Protein AF-A0A9X2CT65-F1 (afdb_monomer_lite)

Foldseek 3Di:
DFDKDWDDKAWDDDPNDTDGIDTDIDGHDPDDDDDDDDDDDPDDPDDPQFPKDKDWAFAAPQQAGPVQQEREDEDPQEFEEEPVRHTDDPVVRHRFTKIFIFGDWDPDRNTYTYTNYIYGYDD

Structure (mmCIF, N/CA/C/O backbone):
data_AF-A0A9X2CT65-F1
#
_entry.id   AF-A0A9X2CT65-F1
#
loop_
_atom_site.group_PDB
_atom_site.id
_atom_site.type_symbol
_atom_site.label_atom_id
_atom_site.label_alt_id
_atom_site.label_comp_id
_atom_site.label_asym_id
_atom_site.label_entity_id
_atom_site.label_seq_id
_atom_site.pdbx_PDB_ins_code
_atom_site.Cartn_x
_atom_site.Cartn_y
_atom_site.Cartn_z
_atom_site.occupancy
_atom_site.B_iso_or_equiv
_atom_site.auth_seq_id
_atom_site.auth_comp_id
_atom_site.auth_asym_id
_atom_site.auth_atom_id
_atom_site.pdbx_PDB_model_num
ATOM 1 N N . MET A 1 1 ? -5.108 -3.538 22.852 1.00 48.62 1 MET A N 1
ATOM 2 C CA . MET A 1 1 ? -5.397 -4.417 21.686 1.00 48.62 1 MET A CA 1
ATOM 3 C C . MET 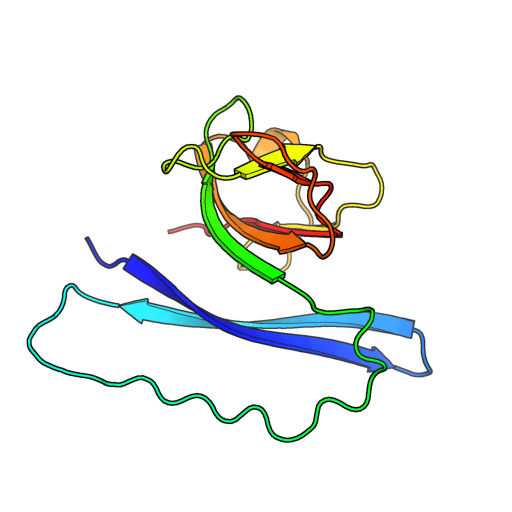A 1 1 ? -4.089 -5.068 21.253 1.00 48.62 1 MET A C 1
ATOM 5 O O . MET A 1 1 ? -3.047 -4.455 21.437 1.00 48.62 1 MET A O 1
ATOM 9 N N . SER A 1 2 ? -4.077 -6.314 20.774 1.00 40.53 2 SER A N 1
ATOM 10 C CA . SER A 1 2 ? -2.823 -6.935 20.315 1.00 40.53 2 SER A CA 1
ATOM 11 C C . SER A 1 2 ? -2.404 -6.344 18.969 1.00 40.53 2 SER A C 1
ATOM 13 O O . SER A 1 2 ? -3.123 -6.522 17.995 1.00 40.53 2 SER A O 1
ATOM 15 N N . LYS A 1 3 ? -1.256 -5.662 18.911 1.00 44.66 3 LYS A N 1
ATOM 16 C CA . LYS A 1 3 ? -0.696 -5.112 17.670 1.00 44.66 3 LYS A CA 1
ATOM 17 C C . LYS A 1 3 ? -0.023 -6.228 16.869 1.00 44.66 3 LYS A C 1
ATOM 19 O O . LYS A 1 3 ? 0.782 -6.978 17.429 1.00 44.66 3 LYS A O 1
ATOM 24 N N . LEU A 1 4 ? -0.319 -6.354 15.579 1.00 43.75 4 LEU A N 1
ATOM 25 C CA . LEU A 1 4 ? 0.442 -7.231 14.685 1.00 43.75 4 LEU A CA 1
ATOM 26 C C . LEU A 1 4 ? 1.810 -6.582 14.382 1.00 43.75 4 LEU A C 1
ATOM 28 O O . LEU A 1 4 ? 1.923 -5.360 14.399 1.00 43.75 4 LEU A O 1
ATOM 32 N N . LYS A 1 5 ? 2.866 -7.371 14.166 1.00 53.50 5 LYS A N 1
ATOM 33 C CA . LYS A 1 5 ? 4.189 -6.898 13.714 1.00 53.50 5 LYS A CA 1
ATOM 34 C C . LYS A 1 5 ? 4.706 -7.786 12.586 1.00 53.50 5 LYS A C 1
ATOM 36 O O . LYS A 1 5 ? 4.601 -9.007 12.705 1.00 53.50 5 LYS A O 1
ATOM 41 N N . LEU A 1 6 ? 5.295 -7.199 11.536 1.00 48.75 6 LEU A N 1
ATOM 42 C CA . LEU A 1 6 ? 6.055 -7.977 10.549 1.00 48.75 6 LEU A CA 1
ATOM 43 C C . LEU A 1 6 ? 7.310 -8.528 11.208 1.00 48.75 6 LEU A C 1
ATOM 45 O O . LEU A 1 6 ? 8.006 -7.789 11.902 1.00 48.75 6 LEU A O 1
ATOM 49 N N . LEU A 1 7 ? 7.619 -9.788 10.942 1.00 51.75 7 LEU A N 1
ATOM 50 C CA . LEU A 1 7 ? 8.906 -10.387 11.269 1.00 51.75 7 LEU A CA 1
ATOM 51 C C . LEU A 1 7 ? 9.759 -10.574 10.012 1.00 51.75 7 LEU A C 1
ATOM 53 O O . LEU A 1 7 ? 10.952 -10.298 10.050 1.00 51.75 7 LEU A O 1
ATOM 57 N N . ALA A 1 8 ? 9.160 -11.032 8.909 1.00 53.69 8 ALA A N 1
ATOM 58 C CA . ALA A 1 8 ? 9.871 -11.254 7.652 1.00 53.69 8 ALA A CA 1
ATOM 59 C C . ALA A 1 8 ? 8.919 -11.274 6.449 1.00 53.69 8 ALA A C 1
ATOM 61 O O . ALA A 1 8 ? 7.744 -11.611 6.590 1.00 53.69 8 ALA A O 1
ATOM 62 N N . ALA A 1 9 ? 9.452 -10.989 5.263 1.00 51.00 9 ALA A N 1
ATOM 63 C CA . ALA A 1 9 ? 8.832 -11.328 3.988 1.00 51.00 9 ALA A CA 1
ATOM 64 C C . ALA A 1 9 ? 9.898 -11.915 3.057 1.00 51.00 9 ALA A C 1
ATOM 66 O O . ALA A 1 9 ? 10.965 -11.326 2.904 1.00 51.00 9 ALA A O 1
ATOM 67 N N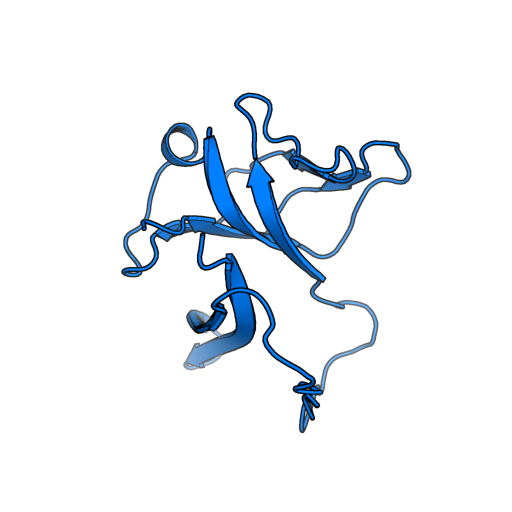 . ILE A 1 10 ? 9.633 -13.083 2.476 1.00 60.19 10 ILE A N 1
ATOM 68 C CA . ILE A 1 10 ? 10.595 -13.841 1.662 1.00 60.19 10 ILE A CA 1
ATOM 69 C C . ILE A 1 10 ? 9.963 -14.111 0.303 1.00 60.19 10 ILE A C 1
ATOM 71 O O . ILE A 1 10 ? 8.894 -14.707 0.261 1.00 60.19 10 ILE A O 1
ATOM 75 N N . SER A 1 11 ? 10.594 -13.709 -0.800 1.00 57.12 11 SER A N 1
ATOM 76 C CA . SER A 1 11 ? 10.098 -14.011 -2.148 1.00 57.12 11 SER A CA 1
ATOM 77 C C . SER A 1 11 ? 10.431 -15.450 -2.565 1.00 57.12 11 SER A C 1
ATOM 79 O O . SER A 1 11 ? 11.523 -15.958 -2.314 1.00 57.12 11 SER A O 1
ATOM 81 N N . PHE A 1 12 ? 9.492 -16.117 -3.236 1.00 61.66 12 PHE A N 1
ATOM 82 C CA . PHE A 1 12 ? 9.701 -17.407 -3.886 1.00 61.66 12 PHE A CA 1
ATOM 83 C C . PHE A 1 12 ? 9.853 -17.213 -5.390 1.00 61.66 12 PHE A C 1
ATOM 85 O O . PHE A 1 12 ? 8.976 -16.652 -6.054 1.00 61.66 12 PHE A O 1
ATOM 92 N N . MET A 1 13 ? 10.947 -17.737 -5.934 1.00 78.69 13 MET A N 1
ATOM 93 C CA . MET A 1 13 ? 11.242 -17.753 -7.364 1.00 78.69 13 MET A CA 1
ATOM 94 C C . MET A 1 13 ? 11.382 -19.204 -7.841 1.00 78.69 13 MET A C 1
ATOM 96 O O . MET A 1 13 ? 12.193 -19.951 -7.294 1.00 78.69 13 MET A O 1
ATOM 100 N N . ILE A 1 14 ? 10.647 -19.605 -8.885 1.00 68.56 14 ILE A N 1
ATOM 101 C CA . ILE A 1 14 ? 10.814 -20.913 -9.545 1.00 68.56 14 ILE A CA 1
ATOM 102 C C . ILE A 1 14 ? 11.231 -20.662 -10.992 1.00 68.56 14 ILE A C 1
ATOM 104 O O . ILE A 1 14 ? 10.489 -20.072 -11.772 1.00 68.56 14 ILE A O 1
ATOM 108 N N . GLY A 1 15 ? 12.444 -21.083 -11.359 1.00 76.69 15 GLY A N 1
ATOM 109 C CA . GLY A 1 15 ? 12.960 -20.895 -12.721 1.00 76.69 15 GLY A CA 1
ATOM 110 C C . GLY A 1 15 ? 13.144 -19.427 -13.130 1.00 76.69 15 GLY A C 1
ATOM 111 O O . GLY A 1 15 ? 13.040 -19.113 -14.310 1.00 76.69 15 GLY A O 1
ATOM 112 N N . GLY A 1 16 ? 13.381 -18.527 -12.168 1.00 71.12 16 GLY A N 1
ATOM 113 C CA . GLY A 1 16 ? 13.509 -17.083 -12.408 1.00 71.12 16 GLY A CA 1
ATOM 114 C C . GLY A 1 16 ? 12.176 -16.336 -12.525 1.00 71.12 16 GLY A C 1
ATOM 115 O O . GLY A 1 16 ? 12.179 -15.133 -12.763 1.00 71.12 16 GLY A O 1
ATOM 116 N N . ILE A 1 17 ? 11.048 -17.030 -12.348 1.00 56.94 17 ILE A N 1
ATOM 117 C CA . ILE A 1 17 ? 9.718 -16.421 -12.308 1.00 56.94 17 ILE A CA 1
ATOM 118 C C . ILE A 1 17 ? 9.337 -16.182 -10.851 1.00 56.94 17 ILE A C 1
ATOM 120 O O . ILE A 1 17 ? 9.420 -17.098 -10.028 1.00 56.94 17 ILE A O 1
ATOM 124 N N . PHE A 1 18 ? 8.893 -14.962 -10.551 1.00 65.94 18 PHE A N 1
ATOM 125 C CA . PHE A 1 18 ? 8.350 -14.604 -9.247 1.00 65.94 18 PHE A CA 1
ATOM 126 C 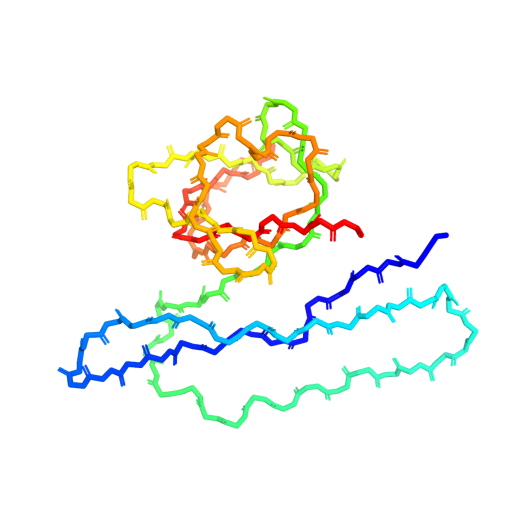C . PHE A 1 18 ? 7.020 -15.328 -9.025 1.00 65.94 18 PHE A C 1
ATOM 128 O O . PHE A 1 18 ? 6.086 -15.188 -9.811 1.00 65.94 18 PHE A O 1
ATOM 135 N N . THR A 1 19 ? 6.963 -16.135 -7.967 1.00 57.69 19 THR A N 1
ATOM 136 C CA . THR A 1 19 ? 5.827 -17.024 -7.670 1.00 57.69 19 THR A CA 1
ATOM 137 C C . THR A 1 19 ? 5.062 -16.649 -6.404 1.00 57.69 19 THR A C 1
AT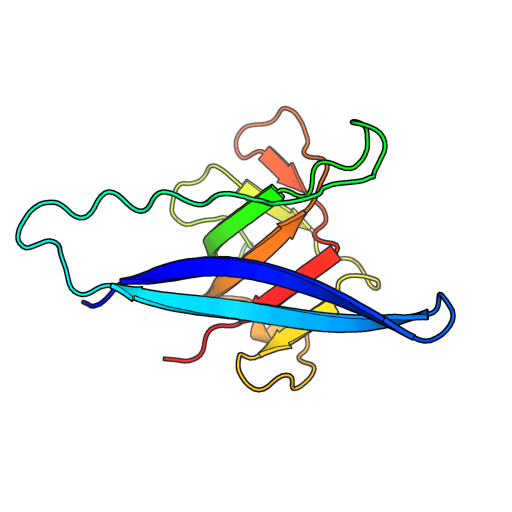OM 139 O O . THR A 1 19 ? 3.941 -17.114 -6.231 1.00 57.69 19 THR A O 1
ATOM 142 N N . GLY A 1 20 ? 5.611 -15.794 -5.537 1.00 51.66 20 GLY A N 1
ATOM 143 C CA . GLY A 1 20 ? 4.900 -15.286 -4.360 1.00 51.66 20 GLY A CA 1
ATOM 144 C C . GLY A 1 20 ? 5.833 -14.831 -3.242 1.00 51.66 20 GLY A C 1
ATOM 145 O O . GLY A 1 20 ? 7.049 -14.837 -3.413 1.00 51.66 20 GLY A O 1
ATOM 146 N N . TYR A 1 21 ? 5.266 -14.473 -2.087 1.00 64.25 21 TYR A N 1
ATOM 147 C CA . TYR A 1 21 ? 6.012 -14.206 -0.853 1.00 64.25 21 TYR A CA 1
ATOM 148 C C . TYR A 1 21 ? 5.534 -15.110 0.298 1.00 64.25 21 TYR A C 1
ATOM 150 O O . TYR A 1 21 ? 4.345 -15.401 0.407 1.00 64.25 21 TYR A O 1
ATOM 158 N N . LEU A 1 22 ? 6.445 -15.514 1.190 1.00 57.53 22 LEU A N 1
ATOM 159 C CA . LEU A 1 22 ? 6.133 -15.946 2.554 1.00 57.53 22 LEU A CA 1
ATOM 160 C C . LEU A 1 22 ? 6.197 -14.733 3.469 1.00 57.53 22 LEU A C 1
ATOM 162 O O . LEU A 1 22 ? 7.266 -14.147 3.619 1.00 57.53 22 LEU A O 1
ATOM 166 N N . VAL A 1 23 ? 5.095 -14.397 4.129 1.00 55.47 23 VAL A N 1
ATOM 167 C CA . VAL A 1 23 ? 5.051 -13.289 5.088 1.00 55.47 23 VAL A CA 1
ATOM 168 C C . VAL A 1 23 ? 4.912 -13.848 6.499 1.00 55.47 23 VAL A C 1
ATOM 170 O O . VAL A 1 23 ? 3.965 -14.563 6.815 1.00 55.47 23 VAL A O 1
ATOM 173 N N . VAL A 1 24 ? 5.892 -13.551 7.350 1.00 58.06 24 VAL A N 1
ATOM 174 C CA . VAL A 1 24 ? 5.947 -13.983 8.747 1.00 58.06 24 VAL A CA 1
ATOM 175 C C . VAL A 1 24 ? 5.537 -12.808 9.620 1.00 58.06 24 VAL A C 1
ATOM 177 O O . VAL A 1 24 ? 6.225 -11.791 9.657 1.00 58.06 24 VAL A O 1
ATOM 180 N N . VAL A 1 25 ? 4.434 -12.954 10.349 1.00 56.56 25 VAL A N 1
ATOM 181 C CA . VAL A 1 25 ? 3.893 -11.928 11.252 1.00 56.56 25 VAL A CA 1
ATOM 182 C C . VAL A 1 25 ? 3.803 -12.459 12.683 1.00 56.56 25 VAL A C 1
ATOM 184 O O . VAL A 1 25 ? 3.558 -13.644 12.900 1.00 56.56 25 VAL A O 1
ATOM 187 N N . ALA A 1 26 ? 3.973 -11.588 13.678 1.00 48.44 26 ALA A N 1
ATOM 188 C CA . ALA A 1 26 ? 3.732 -11.896 15.087 1.00 48.44 26 ALA A CA 1
ATOM 189 C C . ALA A 1 26 ? 2.576 -11.062 15.644 1.00 48.44 26 ALA A C 1
ATOM 191 O O . ALA A 1 26 ? 2.562 -9.839 15.513 1.00 48.44 26 ALA A O 1
ATOM 192 N N . LYS A 1 27 ? 1.637 -11.705 16.351 1.00 38.59 27 LYS A N 1
ATOM 193 C CA . LYS A 1 27 ? 0.665 -11.006 17.208 1.00 38.59 27 LYS A CA 1
ATOM 194 C C . LYS A 1 27 ? 1.369 -10.607 18.505 1.00 38.59 27 LYS A C 1
ATOM 196 O O . LYS A 1 27 ? 1.693 -11.454 19.335 1.00 38.59 27 LYS A O 1
ATOM 201 N N . THR A 1 28 ? 1.617 -9.314 18.686 1.00 40.06 28 THR A N 1
ATOM 202 C CA . THR A 1 28 ? 2.175 -8.776 19.931 1.00 40.06 28 THR A CA 1
ATOM 203 C C . THR A 1 28 ? 1.042 -8.324 20.845 1.00 40.06 28 THR A C 1
ATOM 205 O O . THR A 1 28 ? 0.258 -7.440 20.512 1.00 40.06 28 THR A O 1
ATOM 208 N N . LYS A 1 29 ? 0.913 -8.950 22.016 1.00 38.00 29 LYS A N 1
ATOM 209 C CA . LYS A 1 29 ? 0.108 -8.398 23.113 1.00 38.00 29 LYS A CA 1
ATOM 210 C C . LYS A 1 29 ? 0.938 -7.288 23.769 1.00 38.00 29 LYS A C 1
ATOM 212 O O . LYS A 1 29 ? 2.154 -7.439 23.859 1.00 38.00 29 LYS A O 1
ATOM 217 N N . GLU A 1 30 ? 0.304 -6.178 24.148 1.00 43.28 30 GLU A N 1
ATOM 218 C CA . GLU A 1 30 ? 0.976 -5.003 24.730 1.00 43.28 30 GLU A CA 1
ATOM 219 C C . GLU A 1 30 ? 2.015 -5.361 25.813 1.00 43.28 30 GLU A C 1
ATOM 221 O O . GLU A 1 30 ? 1.855 -6.359 26.525 1.00 43.28 30 GLU A O 1
ATOM 226 N N . PRO A 1 31 ? 3.114 -4.588 25.903 1.00 41.09 31 PRO A N 1
ATOM 227 C CA . PRO A 1 31 ? 4.392 -5.077 26.389 1.00 41.09 31 PRO A CA 1
ATOM 228 C C . PRO A 1 31 ? 4.373 -5.219 27.908 1.00 41.09 31 PRO A C 1
ATOM 230 O O . PRO A 1 31 ? 4.403 -4.236 28.642 1.00 41.09 31 PRO A O 1
ATOM 233 N N . THR A 1 32 ? 4.387 -6.457 28.392 1.00 41.94 32 THR A N 1
ATOM 234 C CA . THR A 1 32 ? 4.959 -6.744 29.710 1.00 41.94 32 THR A CA 1
ATOM 235 C C . THR A 1 32 ? 6.400 -7.168 29.464 1.00 41.94 32 THR A C 1
ATOM 237 O O . THR A 1 32 ? 6.657 -8.300 29.073 1.00 41.94 32 THR A O 1
ATOM 240 N N . GLU A 1 33 ? 7.285 -6.182 29.602 1.00 39.56 33 GLU A N 1
ATOM 241 C CA . GLU A 1 33 ? 8.728 -6.296 29.821 1.00 39.56 33 GLU A CA 1
ATOM 242 C C . GLU A 1 33 ? 9.552 -7.051 28.754 1.00 39.56 33 GLU A C 1
ATOM 244 O O . GLU A 1 33 ? 9.552 -8.273 28.646 1.00 39.56 33 GLU A O 1
ATOM 249 N N . ASN A 1 34 ? 10.311 -6.258 27.992 1.00 45.06 34 ASN A N 1
ATOM 250 C CA . ASN A 1 34 ? 11.575 -6.602 27.339 1.00 45.06 34 ASN A CA 1
ATOM 251 C C . ASN A 1 34 ? 11.606 -7.922 26.556 1.00 45.06 34 ASN A C 1
ATOM 253 O O . ASN A 1 34 ? 12.072 -8.954 27.036 1.00 45.06 34 ASN A O 1
ATOM 257 N N . LYS A 1 35 ? 11.244 -7.853 25.274 1.00 34.62 35 LYS A N 1
ATOM 258 C CA . LYS A 1 35 ? 11.828 -8.758 24.282 1.00 34.62 3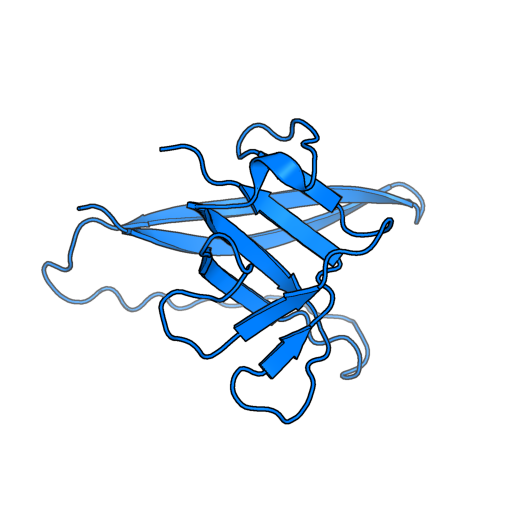5 LYS A CA 1
ATOM 259 C C . LYS A 1 35 ? 12.453 -7.929 23.176 1.00 34.62 35 LYS A C 1
ATOM 261 O O . LYS A 1 35 ? 11.755 -7.409 22.309 1.00 34.62 35 LYS A O 1
ATOM 266 N N . GLU A 1 36 ? 13.773 -7.780 23.263 1.00 26.72 36 GLU A N 1
ATOM 267 C CA . GLU A 1 36 ? 14.605 -7.517 22.094 1.00 26.72 36 GLU A CA 1
ATOM 268 C C . GLU A 1 36 ? 14.262 -8.575 21.048 1.00 26.72 36 GLU A C 1
ATOM 270 O O . GLU A 1 36 ? 14.401 -9.775 21.285 1.00 26.72 36 GLU A O 1
ATOM 275 N N . PHE A 1 37 ? 13.756 -8.130 19.904 1.00 36.81 37 PHE A N 1
ATOM 276 C CA . PHE A 1 37 ? 13.671 -8.978 18.732 1.00 36.81 37 PHE A CA 1
ATOM 277 C C . PHE A 1 37 ? 14.910 -8.680 17.888 1.00 36.81 37 PHE A C 1
ATOM 279 O O . PHE A 1 37 ? 14.958 -7.674 17.183 1.00 36.81 37 PHE A O 1
ATOM 286 N N . THR A 1 38 ? 15.939 -9.515 18.023 1.00 24.38 38 THR A N 1
ATOM 287 C CA . THR A 1 38 ? 17.113 -9.505 17.145 1.00 24.38 38 THR A CA 1
ATOM 288 C C . THR A 1 38 ? 16.785 -10.332 15.908 1.00 24.38 38 THR A C 1
ATOM 290 O O . THR A 1 38 ? 16.514 -11.525 16.023 1.00 24.38 38 THR A O 1
ATOM 293 N N . TYR A 1 39 ? 16.811 -9.710 14.732 1.00 38.88 39 TYR A N 1
ATOM 294 C CA . TYR A 1 39 ? 16.681 -10.405 13.453 1.00 38.88 39 TYR A CA 1
ATOM 295 C C . TYR A 1 39 ? 18.057 -10.422 12.782 1.00 38.88 39 TYR A C 1
ATOM 297 O O . TYR A 1 39 ? 18.600 -9.354 12.499 1.00 38.88 39 TYR A O 1
ATOM 305 N N . SER A 1 40 ? 18.636 -11.607 12.553 1.00 26.25 40 SER A N 1
ATOM 306 C CA . SER A 1 40 ? 19.722 -11.766 11.580 1.00 26.25 40 SER A CA 1
ATOM 307 C C . SER A 1 40 ? 19.091 -12.084 10.231 1.00 26.25 40 SER A C 1
ATOM 309 O O . SER A 1 40 ? 18.291 -13.009 10.097 1.00 26.25 40 SER A O 1
ATOM 311 N N . CYS A 1 41 ? 19.396 -11.257 9.240 1.00 34.50 41 CYS A N 1
ATOM 312 C CA . CYS A 1 41 ? 19.142 -11.584 7.851 1.00 34.50 41 CYS A CA 1
ATOM 313 C C . CYS A 1 41 ? 20.417 -12.260 7.355 1.00 34.50 41 CYS A C 1
ATOM 315 O O . CYS A 1 41 ? 21.419 -11.590 7.108 1.00 34.50 41 CYS A O 1
ATOM 317 N N . ASP A 1 42 ? 20.413 -13.588 7.316 1.00 28.94 42 ASP A N 1
ATOM 318 C CA . ASP A 1 42 ? 21.499 -14.330 6.699 1.00 28.94 42 ASP A CA 1
ATOM 319 C C . ASP A 1 42 ? 21.231 -14.358 5.189 1.00 28.94 42 ASP A C 1
ATOM 321 O O . ASP A 1 42 ? 20.356 -15.071 4.707 1.00 28.94 42 ASP A O 1
ATOM 325 N N . GLU A 1 43 ? 22.000 -13.521 4.486 1.00 32.03 43 GLU A N 1
ATOM 326 C CA . GLU A 1 43 ? 22.222 -13.505 3.035 1.00 32.03 43 GLU A CA 1
ATOM 327 C C . GLU A 1 43 ? 21.233 -12.688 2.168 1.00 32.03 43 GLU A C 1
ATOM 329 O O . GLU A 1 43 ? 20.270 -13.186 1.591 1.00 32.03 43 GLU A O 1
ATOM 334 N N . PHE A 1 44 ? 21.562 -11.401 1.996 1.00 35.44 44 PHE A N 1
ATOM 335 C CA . PHE A 1 44 ? 21.145 -10.578 0.857 1.00 35.44 44 PHE A CA 1
ATOM 336 C C . PHE A 1 44 ? 22.293 -10.573 -0.167 1.00 35.44 44 PHE A C 1
ATOM 338 O O . PHE A 1 44 ? 23.317 -9.929 0.053 1.00 35.44 44 PHE A O 1
ATOM 345 N N . VAL A 1 45 ? 22.154 -11.313 -1.271 1.00 38.66 45 VAL A N 1
ATOM 346 C CA . VAL A 1 45 ? 23.016 -11.158 -2.457 1.00 38.66 45 VAL A CA 1
ATOM 347 C C . VAL A 1 45 ? 22.218 -10.366 -3.487 1.00 38.66 45 VAL A C 1
ATOM 349 O O . VAL A 1 45 ? 21.483 -10.926 -4.295 1.00 38.66 45 VAL A O 1
ATOM 352 N N . GLY A 1 46 ? 22.339 -9.045 -3.407 1.00 38.75 46 GLY A N 1
ATOM 353 C CA . GLY A 1 46 ? 21.727 -8.073 -4.306 1.00 38.75 46 GLY A CA 1
ATOM 354 C C . GLY A 1 46 ? 22.443 -6.734 -4.154 1.00 38.75 46 GLY A C 1
ATOM 355 O O . GLY A 1 46 ? 22.893 -6.399 -3.061 1.00 38.75 46 GLY A O 1
ATOM 356 N N . ASP A 1 47 ? 22.620 -6.017 -5.260 1.00 39.69 47 ASP A N 1
ATOM 357 C CA . ASP A 1 47 ? 23.254 -4.696 -5.295 1.00 39.69 47 ASP A CA 1
ATOM 358 C C . ASP A 1 47 ? 22.487 -3.727 -4.367 1.00 39.69 47 ASP A C 1
ATOM 360 O O . ASP A 1 47 ? 21.264 -3.821 -4.259 1.00 39.69 47 ASP A O 1
ATOM 364 N N . GLU A 1 48 ? 23.169 -2.802 -3.678 1.00 47.78 48 GLU A N 1
ATOM 365 C CA . GLU A 1 48 ? 22.578 -1.888 -2.667 1.00 47.78 48 GLU A CA 1
ATOM 366 C C . GLU A 1 48 ? 21.420 -1.000 -3.195 1.00 47.78 48 GLU A C 1
ATOM 368 O O . GLU A 1 48 ? 20.817 -0.234 -2.442 1.00 47.78 48 GLU A O 1
ATOM 373 N N . SER A 1 49 ? 21.101 -1.085 -4.488 1.00 48.94 49 SER A N 1
ATOM 374 C CA . SER A 1 49 ? 20.090 -0.299 -5.190 1.00 48.94 49 SER A CA 1
ATOM 375 C C . SER A 1 49 ? 18.638 -0.780 -5.002 1.00 48.94 49 SER A C 1
ATOM 377 O O . SER A 1 49 ? 17.733 0.017 -5.243 1.00 48.94 49 SER A O 1
ATOM 379 N N . ASP A 1 50 ? 18.399 -1.990 -4.475 1.00 52.22 50 ASP A N 1
ATOM 380 C CA . ASP A 1 50 ? 17.052 -2.560 -4.267 1.00 52.22 50 ASP A CA 1
ATOM 381 C C . ASP A 1 50 ? 16.709 -2.787 -2.779 1.00 52.22 50 ASP A C 1
ATOM 383 O O . ASP A 1 50 ? 16.229 -3.850 -2.374 1.00 52.22 50 ASP A O 1
ATOM 387 N N . LEU A 1 51 ? 16.953 -1.791 -1.918 1.00 62.03 51 LEU A N 1
ATOM 388 C CA . LEU A 1 51 ? 16.527 -1.863 -0.515 1.00 62.03 51 LEU A CA 1
ATOM 389 C C . LEU A 1 51 ? 14.995 -1.855 -0.420 1.00 62.03 51 LEU A C 1
ATOM 391 O O . LEU A 1 51 ? 14.340 -0.814 -0.489 1.00 62.03 51 LEU A O 1
ATOM 395 N N . GLN A 1 52 ? 14.423 -3.042 -0.245 1.00 70.75 52 GLN A N 1
ATOM 396 C CA . GLN A 1 52 ? 13.001 -3.227 -0.001 1.00 70.75 52 GLN A CA 1
ATOM 397 C C . GLN A 1 52 ? 12.640 -2.690 1.390 1.00 70.75 52 GLN A C 1
ATOM 399 O O . GLN A 1 52 ? 13.136 -3.159 2.414 1.00 70.75 52 GLN A O 1
ATOM 404 N N . GLN A 1 53 ? 11.766 -1.692 1.424 1.00 80.31 53 GLN A N 1
ATOM 405 C CA . GLN A 1 53 ? 11.206 -1.111 2.634 1.00 80.31 53 GLN A CA 1
ATOM 406 C C . GLN A 1 53 ? 9.840 -1.725 2.915 1.00 80.31 53 GLN A C 1
ATOM 408 O O . GLN A 1 53 ? 9.093 -2.072 1.994 1.00 80.31 53 GLN A O 1
ATOM 413 N N . VAL A 1 54 ? 9.505 -1.836 4.200 1.00 82.56 54 VAL A N 1
ATOM 414 C CA . VAL A 1 54 ? 8.199 -2.329 4.625 1.00 82.56 54 VAL A CA 1
ATOM 415 C C . VAL A 1 54 ? 7.603 -1.415 5.676 1.00 82.56 54 VAL A C 1
ATOM 417 O O . VAL A 1 54 ? 8.264 -1.088 6.663 1.00 82.56 54 VAL A O 1
ATOM 420 N N . LYS A 1 55 ? 6.338 -1.041 5.482 1.00 84.31 55 LYS A N 1
ATOM 421 C CA . LYS A 1 55 ? 5.544 -0.313 6.471 1.00 84.31 55 LYS A CA 1
ATOM 422 C C . LYS A 1 55 ? 4.342 -1.148 6.882 1.00 84.31 55 LYS A C 1
ATOM 424 O O . LYS A 1 55 ? 3.632 -1.671 6.030 1.00 84.31 55 LYS A O 1
ATOM 429 N N . LEU A 1 56 ? 4.140 -1.266 8.190 1.00 87.12 56 LEU A N 1
ATOM 430 C CA . LEU A 1 56 ? 2.919 -1.800 8.775 1.00 87.12 56 LEU A CA 1
ATOM 431 C C . LEU A 1 56 ? 2.177 -0.654 9.439 1.00 87.12 56 LEU A C 1
ATOM 433 O O . LEU A 1 56 ? 2.664 -0.133 10.442 1.00 87.12 56 LEU A O 1
ATOM 437 N N . ASP A 1 57 ? 1.030 -0.286 8.888 1.00 87.12 57 ASP A N 1
ATOM 438 C CA . ASP A 1 57 ? 0.196 0.760 9.468 1.00 87.12 57 ASP A CA 1
ATOM 439 C C . ASP A 1 57 ? -1.266 0.618 9.030 1.00 87.12 57 ASP A C 1
ATOM 441 O O . ASP A 1 57 ? -1.582 -0.150 8.116 1.00 87.12 57 ASP A O 1
ATOM 445 N N . ILE A 1 58 ? -2.151 1.366 9.682 1.00 90.12 58 ILE A N 1
ATOM 446 C CA . ILE A 1 58 ? -3.517 1.594 9.217 1.00 90.12 58 ILE A CA 1
ATOM 447 C C . ILE A 1 58 ? -3.465 2.724 8.192 1.00 90.12 58 ILE A C 1
ATOM 449 O O . ILE A 1 58 ? -2.854 3.765 8.437 1.00 90.12 58 ILE A O 1
ATOM 453 N N . PHE A 1 59 ? -4.106 2.517 7.045 1.00 92.38 59 PHE A N 1
ATOM 454 C CA . PHE A 1 59 ? -4.205 3.536 6.006 1.00 92.38 59 PHE A CA 1
ATOM 455 C C . PHE A 1 59 ? -5.643 4.029 5.889 1.00 92.38 59 PHE A C 1
ATOM 457 O O . PHE A 1 59 ? -6.592 3.242 5.842 1.00 92.38 59 PHE A O 1
ATOM 464 N N . ASP A 1 60 ? -5.805 5.349 5.859 1.00 92.00 60 ASP A N 1
ATOM 465 C CA . ASP A 1 60 ? -7.109 5.983 5.716 1.00 92.00 60 ASP A CA 1
ATOM 466 C C . ASP A 1 60 ? -7.680 5.818 4.291 1.00 92.00 60 ASP A C 1
ATOM 468 O O . ASP A 1 60 ? -7.082 5.208 3.404 1.00 92.00 60 ASP A O 1
ATOM 472 N N . GLN A 1 61 ? -8.858 6.396 4.048 1.00 91.00 61 GLN A N 1
ATOM 473 C CA . GLN A 1 61 ? -9.506 6.377 2.728 1.00 91.00 61 GLN A CA 1
ATOM 474 C C . GLN A 1 61 ? -8.721 7.135 1.643 1.00 91.00 61 GLN A C 1
ATOM 476 O O . GLN A 1 61 ? -9.005 6.987 0.458 1.00 91.00 61 GLN A O 1
ATOM 481 N N . ASN A 1 62 ? -7.751 7.966 2.034 1.00 93.19 62 ASN A N 1
ATOM 482 C CA . ASN A 1 62 ? -6.857 8.680 1.126 1.00 93.19 62 ASN A CA 1
ATOM 483 C C . ASN A 1 62 ? -5.516 7.950 0.950 1.00 93.19 62 ASN A C 1
ATOM 485 O O . ASN A 1 62 ? -4.589 8.523 0.361 1.00 93.19 62 ASN A O 1
ATOM 489 N N . LEU A 1 63 ? -5.417 6.719 1.469 1.00 94.44 63 LEU A N 1
ATOM 490 C CA . LEU A 1 63 ? -4.216 5.895 1.505 1.00 94.44 63 LEU A CA 1
ATOM 491 C C . LEU A 1 63 ? -3.036 6.604 2.176 1.00 94.44 63 LEU A C 1
ATOM 493 O O . LEU A 1 63 ? -1.888 6.483 1.739 1.00 94.44 63 LEU A O 1
ATOM 497 N N . VAL A 1 64 ? -3.325 7.359 3.233 1.00 95.25 64 VAL A N 1
ATOM 498 C CA . VAL A 1 64 ? -2.338 7.978 4.115 1.00 95.25 64 VAL A CA 1
ATOM 499 C C . VAL A 1 64 ? -2.236 7.142 5.384 1.00 95.25 64 VAL A C 1
ATOM 501 O O . VAL A 1 64 ? -3.252 6.763 5.967 1.00 95.25 64 VAL A O 1
ATOM 504 N N . SER A 1 65 ? -1.008 6.841 5.794 1.00 92.88 65 SER A N 1
ATOM 505 C CA . SER A 1 65 ? -0.733 6.114 7.029 1.00 92.88 65 SER A CA 1
ATOM 5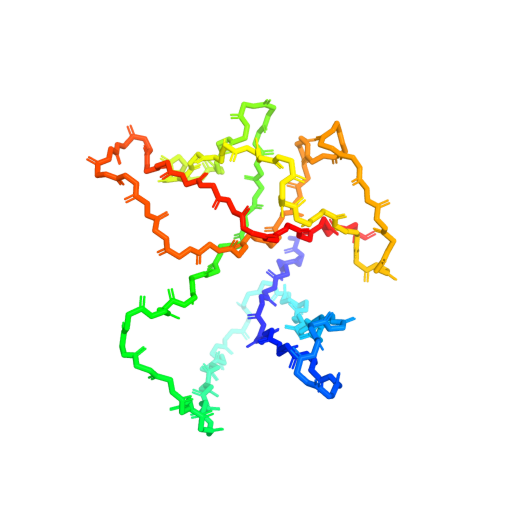06 C C . SER A 1 65 ? -1.186 6.907 8.261 1.00 92.88 65 SER A C 1
ATOM 508 O O . SER A 1 65 ? -1.163 8.139 8.246 1.00 92.88 65 SER A O 1
ATOM 510 N N . GLU A 1 66 ? -1.580 6.219 9.335 1.00 92.12 66 GLU A N 1
ATOM 511 C CA . GLU A 1 66 ? -2.092 6.834 10.573 1.00 92.12 66 GLU A CA 1
ATOM 512 C C . GLU A 1 66 ? -1.114 7.868 11.166 1.00 92.12 66 GLU A C 1
ATOM 514 O O . GLU A 1 66 ? -1.520 8.923 11.663 1.00 92.12 66 GLU A O 1
ATOM 519 N N . ASP A 1 67 ? 0.189 7.615 11.044 1.00 91.50 67 ASP A N 1
ATOM 520 C CA . ASP A 1 67 ? 1.257 8.525 11.476 1.00 91.50 67 ASP A CA 1
ATOM 521 C C . ASP A 1 67 ? 1.495 9.742 10.551 1.00 91.50 67 ASP A C 1
ATOM 523 O O . ASP A 1 67 ? 2.292 10.619 10.883 1.00 91.50 67 ASP A O 1
ATOM 527 N N . ASN A 1 68 ? 0.786 9.846 9.421 1.00 93.19 68 ASN A N 1
ATOM 528 C CA . ASN A 1 68 ? 0.947 10.875 8.385 1.00 93.19 68 ASN A CA 1
ATOM 529 C C . ASN A 1 68 ? 2.347 10.939 7.745 1.00 93.19 68 ASN A C 1
ATOM 531 O O . ASN A 1 68 ? 2.733 11.975 7.195 1.00 93.19 68 ASN A O 1
ATOM 535 N N . GLU A 1 69 ? 3.118 9.851 7.784 1.00 93.69 69 GLU A N 1
ATOM 536 C CA . GLU A 1 69 ? 4.460 9.819 7.197 1.00 93.69 69 GLU A CA 1
ATOM 537 C C . GLU A 1 69 ? 4.486 9.278 5.763 1.00 93.69 69 GLU A C 1
ATOM 539 O O . GLU A 1 69 ? 5.372 9.654 4.993 1.00 93.69 69 GLU A O 1
ATOM 544 N N . LEU A 1 70 ? 3.527 8.426 5.377 1.00 94.62 70 LEU A N 1
ATOM 545 C CA . LEU A 1 70 ? 3.510 7.764 4.072 1.00 94.62 70 LEU A CA 1
ATOM 546 C C . LEU A 1 70 ? 2.136 7.859 3.407 1.00 94.62 70 LEU A C 1
ATOM 548 O O . LEU A 1 70 ? 1.107 7.593 4.018 1.00 94.62 70 LEU A O 1
ATOM 552 N N . LYS A 1 71 ? 2.136 8.184 2.118 1.00 96.62 71 LYS A N 1
ATOM 553 C CA . LYS A 1 71 ? 0.969 8.149 1.245 1.00 96.62 71 LYS A CA 1
ATOM 554 C C . LYS A 1 71 ? 1.220 7.203 0.075 1.00 96.62 71 LYS A C 1
ATOM 556 O O . LYS A 1 71 ? 2.262 7.284 -0.581 1.00 96.62 71 LYS A O 1
ATOM 561 N N . LEU A 1 72 ? 0.261 6.326 -0.197 1.00 95.62 72 LEU A N 1
ATOM 562 C CA . LEU A 1 72 ? 0.364 5.343 -1.272 1.00 95.62 72 LEU A CA 1
ATOM 563 C C . LEU A 1 72 ? -0.267 5.870 -2.560 1.00 95.62 72 LEU A C 1
ATOM 565 O O . LEU A 1 72 ? -1.284 6.564 -2.545 1.00 95.62 72 LEU A O 1
ATOM 569 N N . HIS A 1 73 ? 0.339 5.501 -3.682 1.00 95.25 73 HIS A N 1
ATOM 570 C CA . HIS A 1 73 ? -0.228 5.647 -5.011 1.00 95.25 73 HIS A CA 1
ATOM 571 C C . HIS A 1 73 ? -0.269 4.274 -5.675 1.00 95.25 73 HIS A C 1
ATOM 573 O O . HIS A 1 73 ? 0.774 3.744 -6.066 1.00 95.25 73 HIS A O 1
ATOM 579 N N . ILE A 1 74 ? -1.461 3.687 -5.754 1.00 94.38 74 ILE A N 1
ATOM 580 C CA . ILE A 1 74 ? -1.652 2.336 -6.282 1.00 94.38 74 ILE A CA 1
ATOM 581 C C . ILE A 1 74 ? -1.507 2.369 -7.799 1.00 94.38 74 ILE A C 1
ATOM 583 O O . ILE A 1 74 ? -2.063 3.231 -8.479 1.00 94.38 74 ILE A O 1
ATOM 587 N N . SER A 1 75 ? -0.705 1.446 -8.319 1.00 92.31 75 SER A N 1
ATOM 588 C CA . SER A 1 75 ? -0.539 1.243 -9.756 1.00 92.31 75 SER A CA 1
ATOM 589 C C . SER A 1 75 ? -1.212 -0.057 -10.177 1.00 92.31 75 SER A C 1
ATOM 591 O O . SER A 1 75 ? -1.466 -0.920 -9.341 1.00 92.31 75 SER A O 1
ATOM 593 N N . SER A 1 76 ? -1.424 -0.242 -11.481 1.00 88.94 76 SER A N 1
ATOM 594 C CA . SER A 1 76 ? -1.904 -1.519 -12.032 1.00 88.94 76 SER A CA 1
ATOM 595 C C . SER A 1 76 ? -1.001 -2.709 -11.703 1.00 88.94 76 SER A C 1
ATOM 597 O O . SER A 1 76 ? -1.452 -3.848 -11.746 1.00 88.94 76 SER A O 1
ATOM 599 N N . ASP A 1 77 ? 0.268 -2.441 -11.395 1.00 87.31 77 ASP A N 1
ATOM 600 C CA . ASP A 1 77 ? 1.289 -3.457 -11.148 1.00 87.31 77 ASP A CA 1
ATOM 601 C C . ASP A 1 77 ? 1.434 -3.761 -9.647 1.00 87.31 77 ASP A C 1
ATOM 603 O O . ASP A 1 77 ? 2.211 -4.631 -9.251 1.00 87.31 77 ASP A O 1
ATOM 607 N N . THR A 1 78 ? 0.694 -3.045 -8.793 1.00 88.06 78 THR A N 1
ATOM 608 C CA . THR A 1 78 ? 0.675 -3.276 -7.350 1.00 88.06 78 THR A CA 1
ATOM 609 C C . THR A 1 78 ? -0.088 -4.566 -7.057 1.00 88.06 78 THR A C 1
ATOM 611 O O . THR A 1 78 ? -1.287 -4.664 -7.304 1.00 88.06 78 THR A O 1
ATOM 614 N N . VAL A 1 79 ? 0.591 -5.556 -6.479 1.00 86.38 79 VAL A N 1
ATOM 615 C CA . VAL A 1 79 ? -0.048 -6.805 -6.055 1.00 86.38 79 VAL A CA 1
ATOM 616 C C . VAL A 1 79 ? -0.776 -6.576 -4.735 1.00 86.38 79 VAL A C 1
ATOM 618 O O . VAL A 1 79 ? -0.146 -6.229 -3.740 1.00 86.38 79 VAL A O 1
ATOM 621 N N . ILE A 1 80 ? -2.086 -6.798 -4.707 1.00 88.69 80 ILE A N 1
ATOM 622 C CA . ILE A 1 80 ? -2.906 -6.642 -3.503 1.00 88.69 80 ILE A CA 1
ATOM 623 C C . ILE A 1 80 ? -3.452 -8.014 -3.129 1.00 88.69 80 ILE A C 1
ATOM 625 O O . ILE A 1 80 ? -4.122 -8.665 -3.932 1.00 88.69 80 ILE A O 1
ATOM 629 N N . ILE A 1 81 ? -3.143 -8.467 -1.919 1.00 83.69 81 ILE A N 1
ATOM 630 C CA . ILE A 1 81 ? -3.622 -9.746 -1.393 1.00 83.69 81 ILE A CA 1
ATOM 631 C C . ILE A 1 81 ? -4.126 -9.595 0.038 1.00 83.69 81 ILE A C 1
ATOM 633 O O . ILE A 1 81 ? -3.722 -8.676 0.747 1.00 83.69 81 ILE A O 1
ATOM 637 N N . ASN A 1 82 ? -4.972 -10.511 0.491 1.00 80.88 82 ASN A N 1
ATOM 638 C CA . ASN A 1 82 ? -5.289 -10.638 1.910 1.00 80.88 82 ASN A CA 1
ATOM 639 C C . ASN A 1 82 ? -4.306 -11.563 2.642 1.00 80.88 82 ASN A C 1
ATOM 641 O O . ASN A 1 82 ? -3.416 -12.184 2.051 1.00 80.88 82 ASN A O 1
ATOM 645 N N . SER A 1 83 ? -4.497 -11.689 3.954 1.00 75.19 83 SER A N 1
ATOM 646 C CA . SER A 1 83 ? -3.712 -12.578 4.818 1.00 75.19 83 SER A CA 1
ATOM 647 C C . SER A 1 83 ? -3.809 -14.070 4.447 1.00 75.19 83 SER A C 1
ATOM 649 O O . SER A 1 83 ? -2.953 -14.864 4.845 1.00 75.19 83 SER A O 1
ATOM 651 N N . HIS A 1 84 ? -4.812 -14.449 3.650 1.00 72.62 84 HIS A N 1
ATOM 652 C CA . HIS A 1 84 ? -5.029 -15.797 3.128 1.00 72.62 84 HIS A CA 1
ATOM 653 C C . HIS A 1 84 ? -4.402 -16.026 1.740 1.00 72.62 84 HIS A C 1
ATOM 655 O O . HIS A 1 84 ? -4.419 -17.154 1.246 1.00 72.62 84 HIS A O 1
ATOM 661 N N . GLY A 1 85 ? -3.806 -14.994 1.132 1.00 67.00 85 GLY A N 1
ATOM 662 C CA . GLY A 1 85 ? -3.191 -15.054 -0.196 1.00 67.00 85 GLY A CA 1
ATOM 663 C C . GLY A 1 85 ? -4.178 -14.899 -1.357 1.00 67.00 85 GLY A C 1
ATOM 664 O O . GLY A 1 85 ? -3.813 -15.165 -2.501 1.00 67.00 85 GLY A O 1
ATOM 665 N N . GLU A 1 86 ? -5.414 -14.483 -1.087 1.00 77.62 86 GLU A N 1
ATOM 666 C CA . GLU A 1 86 ? -6.412 -14.184 -2.112 1.00 77.62 86 GLU A CA 1
ATOM 667 C C . GLU A 1 86 ? -6.155 -12.790 -2.685 1.00 77.62 86 GLU A C 1
ATOM 669 O O . GLU A 1 86 ? -5.911 -11.845 -1.935 1.00 77.62 86 GLU A O 1
ATOM 674 N N . THR A 1 87 ? -6.198 -12.661 -4.012 1.00 83.31 87 THR A N 1
ATOM 675 C CA . THR A 1 87 ? -6.057 -11.369 -4.694 1.00 83.31 87 THR A CA 1
ATOM 676 C C . THR A 1 87 ? -7.278 -10.499 -4.436 1.00 83.31 87 THR A C 1
ATOM 678 O O . THR A 1 87 ? -8.409 -10.959 -4.592 1.00 83.31 87 THR A O 1
ATOM 681 N N . LEU A 1 88 ? -7.026 -9.246 -4.069 1.00 87.38 88 LEU A N 1
ATOM 682 C CA . LEU A 1 88 ? -8.042 -8.235 -3.803 1.00 87.38 88 LEU A CA 1
ATOM 683 C C . LEU A 1 88 ? -7.894 -7.046 -4.752 1.00 87.38 88 LEU A C 1
ATOM 685 O O . LEU A 1 88 ? -6.896 -6.916 -5.463 1.00 87.38 88 LEU A O 1
ATOM 689 N N . GLU A 1 89 ? -8.897 -6.177 -4.744 1.00 88.38 89 GLU A N 1
ATOM 690 C CA . GLU A 1 89 ? -8.921 -4.961 -5.547 1.00 88.38 89 GLU A CA 1
ATOM 691 C C . GLU A 1 89 ? -8.472 -3.749 -4.717 1.00 88.38 89 GLU A C 1
ATOM 693 O O . GLU A 1 89 ? -8.498 -3.753 -3.485 1.00 88.38 89 GLU A O 1
ATOM 698 N N . GLU A 1 90 ? -8.102 -2.654 -5.387 1.00 86.44 90 GLU A N 1
ATOM 699 C CA . GLU A 1 90 ? -7.729 -1.395 -4.717 1.00 86.44 90 GLU A CA 1
ATOM 700 C C . GLU A 1 90 ? -8.831 -0.885 -3.770 1.00 86.44 90 GLU A C 1
ATOM 702 O O . GLU A 1 90 ? -8.550 -0.308 -2.717 1.00 86.44 90 GLU A O 1
ATOM 707 N N . ALA A 1 91 ? -10.093 -1.149 -4.120 1.00 86.25 91 ALA A N 1
ATOM 708 C CA . ALA A 1 91 ? -11.254 -0.784 -3.316 1.00 86.25 91 ALA A CA 1
ATOM 709 C C . ALA A 1 91 ? -11.257 -1.434 -1.920 1.00 86.25 91 ALA A C 1
ATOM 711 O O . ALA A 1 91 ? -11.844 -0.869 -0.996 1.00 86.25 91 ALA A O 1
ATOM 712 N N . ASP A 1 92 ? -10.579 -2.571 -1.754 1.00 84.81 92 ASP A N 1
ATOM 713 C CA . ASP A 1 92 ? -10.537 -3.321 -0.499 1.00 84.81 92 ASP A CA 1
ATOM 714 C C . ASP A 1 92 ? -9.458 -2.795 0.465 1.00 84.81 92 ASP A C 1
ATOM 716 O O . ASP A 1 92 ? -9.427 -3.179 1.630 1.00 84.81 92 ASP A O 1
ATOM 720 N N . ILE A 1 93 ? -8.574 -1.894 0.019 1.00 84.88 93 ILE A N 1
ATOM 721 C CA . ILE A 1 93 ? -7.419 -1.417 0.801 1.00 84.88 93 ILE A CA 1
ATOM 722 C C . ILE A 1 93 ? -7.826 -0.444 1.916 1.00 84.88 93 ILE A C 1
ATOM 724 O O . ILE A 1 93 ? -7.252 -0.447 3.008 1.00 84.88 93 ILE A O 1
ATOM 728 N N . SER A 1 94 ? -8.779 0.441 1.628 1.00 82.62 94 SER A N 1
ATOM 729 C CA . SER A 1 94 ? -9.054 1.615 2.460 1.00 82.62 94 SER A CA 1
ATOM 730 C C . SER A 1 94 ? -9.609 1.253 3.839 1.00 82.62 94 SER A C 1
ATOM 732 O O . SER A 1 94 ? -10.615 0.557 3.950 1.00 82.62 94 SER A O 1
ATOM 734 N N . GLY A 1 95 ? -9.008 1.813 4.894 1.00 80.44 95 GLY A N 1
ATOM 735 C CA . GLY A 1 95 ? -9.457 1.623 6.277 1.00 80.44 95 GLY A CA 1
ATOM 736 C C . GLY A 1 95 ? -8.981 0.325 6.932 1.00 80.44 95 GLY A C 1
ATOM 737 O O . GLY A 1 95 ? -9.403 0.038 8.051 1.00 80.44 95 GLY A O 1
ATOM 738 N N . ASN A 1 96 ? -8.103 -0.431 6.269 1.00 85.62 96 ASN A N 1
ATOM 739 C CA . ASN A 1 96 ? -7.539 -1.668 6.794 1.00 85.62 96 ASN A CA 1
ATOM 740 C C . ASN A 1 96 ? -6.095 -1.491 7.284 1.00 85.62 96 ASN A C 1
ATOM 742 O O . ASN A 1 96 ? -5.402 -0.521 6.964 1.00 85.62 96 ASN A O 1
ATOM 746 N N . THR A 1 97 ? -5.636 -2.460 8.079 1.00 87.31 97 THR A N 1
ATOM 747 C CA . THR A 1 97 ? -4.220 -2.578 8.442 1.00 87.31 97 THR A CA 1
ATOM 748 C C . THR A 1 97 ? -3.468 -3.211 7.277 1.00 87.31 97 THR A C 1
ATOM 750 O O . THR A 1 97 ? -3.833 -4.298 6.827 1.00 87.31 97 THR A O 1
ATOM 753 N N . LEU A 1 98 ? -2.411 -2.554 6.800 1.00 89.31 98 LEU A N 1
ATOM 754 C CA . LEU A 1 98 ? -1.677 -2.968 5.608 1.00 89.31 98 LEU A CA 1
ATOM 755 C C . LEU A 1 98 ? -0.216 -3.281 5.928 1.00 89.31 98 LEU A C 1
ATOM 757 O O . LEU A 1 98 ? 0.454 -2.489 6.590 1.00 89.31 98 LEU A O 1
ATOM 761 N N . PHE A 1 99 ? 0.309 -4.371 5.363 1.00 87.56 99 PHE A N 1
ATOM 762 C CA . PHE A 1 99 ? 1.741 -4.469 5.070 1.00 87.56 99 PHE A CA 1
ATOM 763 C C . PHE A 1 99 ? 2.008 -3.930 3.678 1.00 87.56 99 PHE A C 1
ATOM 765 O O . PHE A 1 99 ? 1.582 -4.515 2.685 1.00 87.56 99 PHE A O 1
ATOM 772 N N . VAL A 1 100 ? 2.745 -2.831 3.618 1.00 88.06 100 VAL A N 1
ATOM 773 C CA . VAL A 1 100 ? 3.094 -2.149 2.379 1.00 88.06 100 VAL A CA 1
ATOM 774 C C . VAL A 1 100 ? 4.561 -2.391 2.085 1.00 88.06 100 VAL A C 1
ATOM 776 O O . VAL A 1 100 ? 5.423 -1.960 2.852 1.00 88.06 100 VAL A O 1
ATOM 779 N N . PHE A 1 101 ? 4.837 -3.027 0.953 1.00 83.50 101 PHE A N 1
ATOM 780 C CA . PHE A 1 101 ? 6.182 -3.232 0.443 1.00 83.50 101 PHE A CA 1
ATOM 781 C C . PHE A 1 101 ? 6.473 -2.220 -0.667 1.00 83.50 101 PHE A C 1
ATOM 783 O O . PHE A 1 101 ? 5.741 -2.110 -1.656 1.00 83.50 101 PHE A O 1
ATOM 790 N N . TYR A 1 102 ? 7.561 -1.470 -0.510 1.00 86.94 102 TYR A N 1
ATOM 791 C CA . TYR A 1 102 ? 7.966 -0.407 -1.430 1.00 86.94 102 TYR A CA 1
ATOM 792 C C . TYR A 1 102 ? 9.491 -0.258 -1.451 1.00 86.94 102 TYR A C 1
ATOM 794 O O . TYR A 1 102 ? 10.195 -0.944 -0.719 1.00 86.94 102 TYR A O 1
ATOM 802 N N . THR A 1 103 ? 10.023 0.579 -2.337 1.00 81.69 103 THR A N 1
ATOM 803 C CA . THR A 1 103 ? 11.479 0.774 -2.486 1.00 81.69 103 THR A CA 1
ATOM 804 C C . THR A 1 103 ? 11.837 2.250 -2.467 1.00 81.69 103 THR A C 1
ATOM 806 O O . THR A 1 103 ? 12.616 2.701 -1.635 1.00 81.69 103 THR A O 1
ATOM 809 N N . ILE A 1 104 ? 11.229 3.024 -3.364 1.00 86.19 104 ILE A N 1
ATOM 810 C CA . ILE A 1 104 ? 11.499 4.450 -3.521 1.00 86.19 104 ILE A CA 1
ATOM 811 C C . ILE A 1 104 ? 10.340 5.291 -2.999 1.00 86.19 104 ILE A C 1
ATOM 813 O O . ILE A 1 104 ? 9.168 4.952 -3.180 1.00 86.19 104 ILE A O 1
ATOM 817 N N . THR A 1 105 ? 10.662 6.430 -2.391 1.00 90.31 105 THR A N 1
ATOM 818 C CA . THR A 1 105 ? 9.673 7.432 -1.991 1.00 90.31 105 THR A CA 1
ATOM 819 C C . THR A 1 105 ? 10.063 8.817 -2.494 1.00 90.31 105 THR A C 1
ATOM 821 O O . THR A 1 105 ? 11.235 9.126 -2.721 1.00 90.31 105 THR A O 1
ATOM 824 N N . THR A 1 106 ? 9.079 9.699 -2.635 1.00 92.44 106 THR A N 1
ATOM 825 C CA . THR A 1 106 ? 9.331 11.130 -2.820 1.00 92.44 106 THR A CA 1
ATOM 826 C C . THR A 1 106 ? 9.908 11.748 -1.543 1.00 92.44 106 THR A C 1
ATOM 828 O O . THR A 1 106 ? 9.796 11.201 -0.445 1.00 92.44 106 THR A O 1
ATOM 831 N N . ARG A 1 107 ? 10.497 12.943 -1.670 1.00 91.12 107 ARG A N 1
ATOM 832 C CA . ARG A 1 107 ? 11.000 13.745 -0.539 1.00 91.12 107 ARG A CA 1
ATOM 833 C C . ARG A 1 107 ? 9.959 14.783 -0.087 1.00 91.12 107 ARG A C 1
ATOM 835 O O . ARG A 1 107 ? 10.269 15.969 -0.010 1.00 91.12 107 ARG A O 1
ATOM 842 N N . SER A 1 108 ? 8.715 14.348 0.129 1.00 91.31 108 SER A N 1
ATOM 843 C CA . SER A 1 108 ? 7.600 15.171 0.638 1.00 91.31 108 SER A CA 1
ATOM 844 C C . SER A 1 108 ? 7.180 14.738 2.047 1.00 91.31 108 SER A C 1
ATOM 846 O O . SER A 1 108 ? 7.661 13.726 2.544 1.00 91.31 108 SER A O 1
ATOM 848 N N . ILE A 1 109 ? 6.289 15.502 2.686 1.00 89.44 109 ILE A N 1
ATOM 849 C CA . ILE A 1 109 ? 5.636 15.129 3.950 1.00 89.44 109 ILE A CA 1
ATOM 850 C C . ILE A 1 109 ? 4.114 15.228 3.727 1.00 89.44 109 ILE A C 1
ATOM 852 O O . ILE A 1 109 ? 3.635 16.343 3.497 1.00 89.44 109 ILE A O 1
ATOM 856 N N . PRO A 1 110 ? 3.361 14.109 3.737 1.00 93.81 110 PRO A N 1
ATOM 857 C CA . PRO A 1 110 ? 3.854 12.725 3.784 1.00 93.81 110 PRO A CA 1
ATOM 858 C C . PRO A 1 110 ? 4.732 12.376 2.572 1.00 93.81 110 PRO A C 1
ATOM 860 O O . PRO A 1 110 ? 4.585 12.956 1.485 1.00 93.81 110 PRO A O 1
ATOM 863 N N . ALA A 1 111 ? 5.646 11.421 2.749 1.00 95.88 111 ALA A N 1
ATOM 864 C CA . ALA A 1 111 ? 6.379 10.818 1.642 1.00 95.88 111 ALA A CA 1
ATOM 865 C C . ALA A 1 111 ? 5.396 10.033 0.767 1.00 95.88 111 ALA A C 1
ATOM 867 O O . ALA A 1 111 ? 4.422 9.482 1.270 1.00 95.88 111 ALA A O 1
ATOM 868 N N . GLN A 1 112 ? 5.617 9.992 -0.543 1.00 96.69 112 GLN A N 1
ATOM 869 C CA . GLN A 1 112 ? 4.730 9.295 -1.476 1.00 96.69 112 GLN A CA 1
ATOM 870 C C . GLN A 1 112 ? 5.463 8.138 -2.136 1.00 96.69 112 GLN A C 1
ATOM 872 O O . GLN A 1 112 ? 6.632 8.281 -2.493 1.00 96.69 112 GLN A O 1
ATOM 877 N N . THR A 1 113 ? 4.785 7.008 -2.313 1.00 94.88 113 THR A N 1
ATOM 878 C CA . THR A 1 113 ? 5.357 5.827 -2.968 1.00 94.88 113 THR A CA 1
ATOM 879 C C . THR A 1 113 ? 4.325 5.076 -3.795 1.00 94.88 113 THR A C 1
ATOM 881 O O . THR A 1 113 ? 3.131 5.128 -3.499 1.00 94.88 113 THR A O 1
ATOM 884 N N . THR A 1 114 ? 4.800 4.352 -4.804 1.00 95.50 114 THR A N 1
ATOM 885 C CA . THR A 1 114 ? 4.028 3.311 -5.478 1.00 95.50 114 THR A CA 1
ATOM 886 C C . THR A 1 114 ? 4.500 1.961 -4.950 1.00 95.50 114 THR A C 1
ATOM 888 O O . THR A 1 114 ? 5.625 1.552 -5.251 1.00 95.50 114 THR A O 1
ATOM 891 N N . PRO A 1 115 ? 3.690 1.282 -4.122 1.00 92.06 115 PRO A N 1
ATOM 892 C CA . PRO A 1 115 ? 4.059 -0.020 -3.597 1.00 92.06 115 PRO A CA 1
ATOM 893 C C . PRO A 1 115 ? 3.985 -1.080 -4.695 1.00 92.06 115 PRO A C 1
ATOM 895 O O . PRO A 1 115 ? 3.131 -1.021 -5.580 1.00 92.06 115 PRO A O 1
ATOM 898 N N . HIS A 1 116 ? 4.857 -2.080 -4.611 1.00 88.12 116 HIS A N 1
ATOM 899 C CA . HIS A 1 116 ? 4.786 -3.252 -5.489 1.00 88.12 116 HIS A CA 1
ATOM 900 C C . HIS A 1 116 ? 3.911 -4.352 -4.878 1.00 88.12 116 HIS A C 1
ATOM 902 O O . HIS A 1 116 ? 3.363 -5.171 -5.611 1.00 88.12 116 HIS A O 1
ATOM 908 N N . MET A 1 117 ? 3.745 -4.365 -3.549 1.00 85.38 117 MET A N 1
ATOM 909 C CA . MET A 1 117 ? 2.852 -5.297 -2.868 1.00 85.38 117 MET A CA 1
ATOM 910 C C . MET A 1 117 ? 2.184 -4.670 -1.644 1.00 85.38 117 MET A C 1
ATOM 912 O O . MET A 1 117 ? 2.817 -3.950 -0.868 1.00 85.38 117 MET A O 1
ATOM 916 N N . ILE A 1 118 ? 0.908 -4.996 -1.464 1.00 90.31 118 ILE A N 1
ATOM 917 C CA . ILE A 1 118 ? 0.098 -4.685 -0.293 1.00 90.31 118 ILE A CA 1
ATOM 918 C C . ILE A 1 118 ? -0.534 -5.979 0.210 1.00 90.31 118 ILE A C 1
ATOM 920 O O . ILE A 1 118 ? -1.131 -6.730 -0.561 1.00 90.31 118 ILE A O 1
ATOM 924 N N . ILE A 1 119 ? -0.423 -6.215 1.514 1.00 87.12 119 ILE A N 1
ATOM 925 C CA . ILE A 1 119 ? -1.126 -7.303 2.192 1.00 87.12 119 ILE A CA 1
ATOM 926 C C . ILE A 1 119 ? -2.103 -6.704 3.184 1.00 87.12 119 ILE A C 1
ATOM 928 O O . ILE A 1 119 ? -1.694 -6.024 4.128 1.00 87.12 119 ILE A O 1
ATOM 932 N N . ILE A 1 120 ? -3.380 -6.980 2.965 1.00 88.88 120 ILE A N 1
ATOM 933 C CA . ILE A 1 120 ? -4.464 -6.597 3.856 1.00 88.88 120 ILE A CA 1
ATOM 934 C C . ILE A 1 120 ? -4.519 -7.600 5.000 1.00 88.88 120 ILE A C 1
ATOM 936 O O . ILE A 1 120 ? -4.588 -8.816 4.797 1.00 88.88 120 ILE A O 1
ATOM 940 N N . ILE A 1 121 ? -4.435 -7.077 6.215 1.00 80.81 121 ILE A N 1
ATOM 941 C CA . ILE A 1 121 ? -4.530 -7.866 7.431 1.00 80.81 121 ILE A CA 1
ATOM 942 C C . ILE A 1 121 ? -5.966 -7.821 7.926 1.00 80.81 121 ILE A C 1
ATOM 944 O O . ILE A 1 121 ? -6.408 -6.817 8.483 1.00 80.81 121 ILE A O 1
ATOM 948 N N . ASP A 1 122 ? -6.652 -8.943 7.746 1.00 70.12 122 ASP A N 1
ATOM 949 C CA . ASP A 1 122 ? -7.936 -9.228 8.375 1.00 70.12 122 ASP A CA 1
ATOM 950 C C . ASP A 1 122 ? -7.687 -9.633 9.846 1.00 70.12 122 ASP A C 1
ATOM 952 O O . ASP A 1 122 ? -6.748 -10.385 10.137 1.00 70.12 122 ASP A O 1
ATOM 956 N N . GLU A 1 123 ? -8.470 -9.102 10.795 1.00 56.41 123 GLU A N 1
ATOM 957 C CA . GLU A 1 123 ? -8.349 -9.445 12.230 1.00 56.41 123 GLU A CA 1
ATOM 958 C C . GLU A 1 123 ? -8.855 -10.852 12.587 1.00 56.41 123 GLU A C 1
ATOM 960 O O . GLU A 1 123 ? -9.955 -11.236 12.128 1.00 56.41 123 GLU A O 1
#

Secondary structure (DSSP, 8-state):
-PEEEEEEEEEEEETTEEEEEEEEEEEE-S-SS------------S-TT---EEEEEEB-TTSBBTTSSEEE---TT-EEEETTS-B--GGGTTTSEEEEEES---SSSSEEE--SEEEEE--

Sequence (123 aa):
MSKLKLLAAISFMIGGIFTGYLVVVAKTKEPTENKEFTYSCDEFVGDESDLQQVKLDIFDQNLVSEDNELKLHISSDTVIINSHGETLEEADISGNTLFVFYTITTRSIPAQTTPHMIIIIDE

Organism: NCBI:txid2917993

pLDDT: mean 71.04, std 21.63, range [24.38, 96.69]

Radius of gyration: 15.18 Å; chains: 1; bounding box: 34×36×42 Å